Protein AF-A0A521ZLG6-F1 (afdb_monomer)

Structure (mmCIF, N/CA/C/O backbone):
data_AF-A0A521ZLG6-F1
#
_entry.id   AF-A0A521ZLG6-F1
#
loop_
_atom_site.group_PDB
_atom_site.id
_atom_site.type_symbol
_atom_site.label_atom_id
_atom_site.label_alt_id
_atom_site.label_comp_id
_atom_site.label_asym_id
_atom_site.label_entity_id
_atom_site.label_seq_id
_atom_site.pdbx_PDB_ins_code
_atom_site.Cartn_x
_atom_site.Cartn_y
_atom_site.Cartn_z
_atom_site.occupancy
_atom_site.B_iso_or_equiv
_atom_site.auth_seq_id
_atom_site.auth_comp_id
_atom_site.auth_asym_id
_atom_site.auth_atom_id
_atom_site.pdbx_PDB_model_num
ATOM 1 N N . MET A 1 1 ? 49.272 5.185 -57.864 1.00 49.78 1 MET A N 1
ATOM 2 C CA . MET A 1 1 ? 48.379 6.006 -57.006 1.00 49.78 1 MET A CA 1
ATOM 3 C C . MET A 1 1 ? 47.418 5.152 -56.142 1.00 49.78 1 MET A C 1
ATOM 5 O O . MET A 1 1 ? 46.234 5.456 -56.088 1.00 49.78 1 MET A O 1
ATOM 9 N N . SER A 1 2 ? 47.852 4.086 -55.441 1.00 59.97 2 SER A N 1
ATOM 10 C CA . SER A 1 2 ? 46.857 3.151 -54.848 1.00 59.97 2 SER A CA 1
ATOM 11 C C . SER A 1 2 ? 47.164 2.501 -53.492 1.00 59.97 2 SER A C 1
ATOM 13 O O . SER A 1 2 ? 46.273 1.851 -52.955 1.00 59.97 2 SER A O 1
ATOM 15 N N . ILE A 1 3 ? 48.341 2.692 -52.884 1.00 60.91 3 ILE A N 1
ATOM 16 C CA . ILE A 1 3 ? 48.652 2.087 -51.567 1.00 60.91 3 ILE A CA 1
ATOM 17 C C . ILE A 1 3 ? 48.326 3.060 -50.425 1.00 60.91 3 ILE A C 1
ATOM 19 O O . ILE A 1 3 ? 47.570 2.717 -49.521 1.00 60.91 3 ILE A O 1
ATOM 23 N N . TRP A 1 4 ? 48.776 4.313 -50.529 1.00 56.91 4 TRP A N 1
ATOM 24 C CA . TRP A 1 4 ? 48.508 5.361 -49.532 1.00 56.91 4 TRP A CA 1
ATOM 25 C C . TRP A 1 4 ? 47.007 5.645 -49.339 1.00 56.91 4 TRP A C 1
ATOM 27 O O . TRP A 1 4 ? 46.519 5.757 -48.220 1.00 56.91 4 TRP A O 1
ATOM 37 N N . ARG A 1 5 ? 46.238 5.660 -50.436 1.00 60.56 5 ARG A N 1
ATOM 38 C CA . ARG A 1 5 ? 44.784 5.896 -50.412 1.00 60.56 5 ARG A CA 1
ATOM 39 C C . ARG A 1 5 ? 43.999 4.727 -49.797 1.00 60.56 5 ARG A C 1
ATOM 41 O O . ARG A 1 5 ? 42.965 4.951 -49.180 1.00 60.56 5 ARG A O 1
ATOM 48 N N . ARG A 1 6 ? 44.505 3.492 -49.928 1.00 62.84 6 ARG A N 1
ATOM 49 C CA . ARG A 1 6 ? 43.920 2.294 -49.301 1.00 62.84 6 ARG A CA 1
ATOM 50 C C . ARG A 1 6 ? 44.182 2.256 -47.800 1.00 62.84 6 ARG A C 1
ATOM 52 O O . ARG A 1 6 ? 43.262 1.947 -47.060 1.00 62.84 6 ARG A O 1
ATOM 59 N N . ILE A 1 7 ? 45.390 2.610 -47.353 1.00 69.94 7 ILE A N 1
ATOM 60 C CA . ILE A 1 7 ? 45.727 2.638 -45.920 1.00 69.94 7 ILE A CA 1
ATOM 61 C C . ILE A 1 7 ? 44.845 3.653 -45.181 1.00 69.94 7 ILE A C 1
ATOM 63 O O . ILE A 1 7 ? 44.245 3.304 -44.166 1.00 69.94 7 ILE A O 1
ATOM 67 N N . HIS A 1 8 ? 44.671 4.857 -45.733 1.00 75.62 8 HIS A N 1
ATOM 68 C CA . HIS A 1 8 ? 43.761 5.848 -45.152 1.00 75.62 8 HIS A CA 1
ATOM 69 C C . HIS A 1 8 ? 42.297 5.415 -45.177 1.00 75.62 8 HIS A C 1
ATOM 71 O O . HIS A 1 8 ? 41.594 5.633 -44.196 1.00 75.62 8 HIS A O 1
ATOM 77 N N . ALA A 1 9 ? 41.834 4.773 -46.255 1.00 79.69 9 ALA A N 1
ATOM 78 C CA . ALA A 1 9 ? 40.468 4.261 -46.321 1.00 79.69 9 ALA A CA 1
ATOM 79 C C . ALA A 1 9 ? 40.214 3.204 -45.237 1.00 79.69 9 ALA A C 1
ATOM 81 O O . ALA A 1 9 ? 39.248 3.326 -44.493 1.00 79.69 9 ALA A O 1
ATOM 82 N N . THR A 1 10 ? 41.116 2.229 -45.077 1.00 80.88 10 THR A N 1
ATOM 83 C CA . THR A 1 10 ? 40.993 1.195 -44.040 1.00 80.88 10 THR A CA 1
ATOM 84 C C . THR A 1 10 ? 41.048 1.785 -42.630 1.00 80.88 10 THR A C 1
ATOM 86 O O . THR A 1 10 ? 40.273 1.371 -41.772 1.00 80.88 10 THR A O 1
ATOM 89 N N . GLN A 1 11 ? 41.917 2.774 -42.382 1.00 81.75 11 GLN A N 1
ATOM 90 C CA . GLN A 1 11 ? 41.977 3.477 -41.095 1.00 81.75 11 GLN A CA 1
ATOM 91 C C . GLN A 1 11 ? 40.682 4.239 -40.795 1.00 81.75 11 GLN A C 1
ATOM 93 O O . GLN A 1 11 ? 40.162 4.128 -39.689 1.00 81.75 11 GLN A O 1
ATOM 98 N N . ILE A 1 12 ? 40.123 4.957 -41.773 1.00 87.69 12 ILE A N 1
ATOM 99 C CA . ILE A 1 12 ? 38.842 5.658 -41.613 1.00 87.69 12 ILE A CA 1
ATOM 100 C C . ILE A 1 12 ? 37.714 4.656 -41.348 1.00 87.69 12 ILE A C 1
ATOM 102 O O . ILE A 1 12 ? 36.896 4.890 -40.463 1.00 87.69 12 ILE A O 1
ATOM 106 N N . THR A 1 13 ? 37.685 3.520 -42.051 1.00 87.19 13 THR A N 1
ATOM 107 C CA . THR A 1 13 ? 36.692 2.462 -41.811 1.00 87.19 13 THR A CA 1
ATOM 108 C C . THR A 1 13 ? 36.816 1.873 -40.405 1.00 87.19 13 THR A C 1
ATOM 110 O O . THR A 1 13 ? 35.801 1.697 -39.739 1.00 87.19 13 THR A O 1
ATOM 113 N N . LEU A 1 14 ? 38.035 1.620 -39.919 1.00 87.75 14 LEU A N 1
ATOM 114 C CA . LEU A 1 14 ? 38.280 1.145 -38.551 1.00 87.75 14 LEU A CA 1
ATOM 115 C C . LEU A 1 14 ? 37.832 2.163 -37.497 1.00 87.75 14 LEU A C 1
ATOM 117 O O . LEU A 1 14 ? 37.178 1.787 -36.527 1.00 87.75 14 LEU A O 1
ATOM 121 N N . ILE A 1 15 ? 38.137 3.446 -37.703 1.00 89.19 15 ILE A N 1
ATOM 122 C CA . ILE A 1 15 ? 37.708 4.530 -36.810 1.00 89.19 15 ILE A CA 1
ATOM 123 C C . ILE A 1 15 ? 36.180 4.651 -36.811 1.00 89.19 15 ILE A C 1
ATOM 125 O O . ILE A 1 15 ? 35.576 4.761 -35.747 1.00 89.19 15 ILE A O 1
ATOM 129 N N . ALA A 1 16 ? 35.539 4.576 -37.979 1.00 88.25 16 ALA A N 1
ATOM 130 C CA . ALA A 1 16 ? 34.084 4.600 -38.091 1.00 88.25 16 ALA A CA 1
ATOM 131 C C . ALA A 1 16 ? 33.436 3.399 -37.383 1.00 88.25 16 ALA A C 1
ATOM 133 O O . ALA A 1 16 ? 32.438 3.569 -36.687 1.00 88.25 16 ALA A O 1
ATOM 134 N N . LEU A 1 17 ? 34.025 2.204 -37.500 1.00 89.75 17 LEU A N 1
ATOM 135 C CA . LEU A 1 17 ? 33.540 0.999 -36.825 1.00 89.75 17 LEU A CA 1
ATOM 136 C C . LEU A 1 17 ? 33.682 1.105 -35.297 1.00 89.75 17 LEU A C 1
ATOM 138 O O . LEU A 1 17 ? 32.764 0.734 -34.568 1.00 89.75 17 LEU A O 1
ATOM 142 N N . LEU A 1 18 ? 34.796 1.665 -34.814 1.00 90.56 18 LEU A N 1
ATOM 143 C CA . LEU A 1 18 ? 35.013 1.951 -33.392 1.00 90.56 18 LEU A CA 1
ATOM 144 C C . LEU A 1 18 ? 34.010 2.975 -32.853 1.00 90.56 18 LEU A C 1
ATOM 146 O O . LEU A 1 18 ? 33.432 2.763 -31.790 1.00 90.56 18 LEU A O 1
ATOM 150 N N . MET A 1 19 ? 33.766 4.056 -33.596 1.00 91.81 19 MET A N 1
ATOM 151 C CA . MET A 1 19 ? 32.776 5.076 -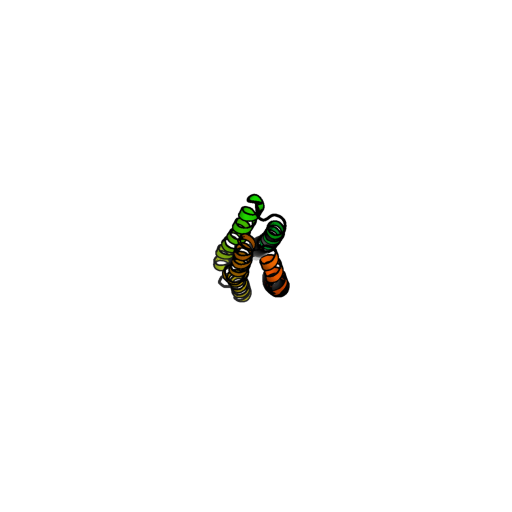33.236 1.00 91.81 19 MET A CA 1
ATOM 152 C C . MET A 1 19 ? 31.363 4.486 -33.179 1.00 91.81 19 MET A C 1
ATOM 154 O O . MET A 1 19 ? 30.626 4.761 -32.234 1.00 91.81 19 MET A O 1
ATOM 158 N N . LEU A 1 20 ? 31.005 3.626 -34.139 1.00 92.06 20 LEU A N 1
ATOM 159 C CA . LEU A 1 20 ? 29.716 2.935 -34.159 1.00 92.06 20 LEU A CA 1
ATOM 160 C C . LEU A 1 20 ? 29.555 2.010 -32.942 1.00 92.06 20 LEU A C 1
ATOM 162 O O . LEU A 1 20 ? 28.522 2.041 -32.277 1.00 92.06 20 LEU A O 1
ATOM 166 N N . GLY A 1 21 ? 30.589 1.225 -32.620 1.00 86.88 21 GLY A N 1
ATOM 167 C CA . GLY A 1 21 ? 30.594 0.351 -31.446 1.00 86.88 21 GLY A CA 1
ATOM 168 C C . GLY A 1 21 ? 30.483 1.129 -30.134 1.00 86.88 21 GLY A C 1
ATOM 169 O O . GLY A 1 21 ? 29.707 0.752 -29.259 1.00 86.88 21 GLY A O 1
ATOM 170 N N . CYS A 1 22 ? 31.197 2.250 -30.019 1.00 88.62 22 CYS A N 1
ATOM 171 C CA . CYS A 1 22 ? 31.130 3.124 -28.850 1.00 88.62 22 CYS A CA 1
ATOM 172 C C . CYS A 1 22 ? 29.739 3.768 -28.703 1.00 88.62 22 CYS A C 1
ATOM 174 O O . CYS A 1 22 ? 29.162 3.750 -27.619 1.00 88.62 22 CYS A O 1
ATOM 176 N N . GLY A 1 23 ? 29.151 4.251 -29.803 1.00 87.38 23 GLY A N 1
ATOM 177 C CA . GLY A 1 23 ? 27.793 4.803 -29.809 1.00 87.38 23 GLY A CA 1
ATOM 178 C C . GLY A 1 23 ? 26.731 3.780 -29.396 1.00 87.38 23 GLY A C 1
ATOM 179 O O . GLY A 1 23 ? 25.872 4.088 -28.573 1.00 87.38 23 GLY A O 1
ATOM 180 N N . LEU A 1 24 ? 26.822 2.546 -29.901 1.00 86.50 24 LEU A N 1
ATOM 181 C CA . LEU A 1 24 ? 25.933 1.445 -29.508 1.00 86.50 24 LEU A CA 1
ATOM 182 C C . LEU A 1 24 ? 26.100 1.067 -28.032 1.00 86.50 24 LEU A C 1
ATOM 184 O O . LEU A 1 24 ? 25.104 0.837 -27.350 1.00 86.50 24 LEU A O 1
ATOM 188 N N . ALA A 1 25 ? 27.335 1.028 -27.526 1.00 83.31 25 ALA A N 1
ATOM 189 C CA . ALA A 1 25 ? 27.609 0.725 -26.124 1.00 83.31 25 ALA A CA 1
ATOM 190 C C . ALA A 1 25 ? 27.033 1.796 -25.185 1.00 83.31 25 ALA A C 1
ATOM 192 O O . ALA A 1 25 ? 26.375 1.452 -24.204 1.00 83.31 25 ALA A O 1
ATOM 193 N N . LEU A 1 26 ? 27.212 3.079 -25.516 1.00 81.00 26 LEU A N 1
ATOM 194 C CA . LEU A 1 26 ? 26.633 4.190 -24.758 1.00 81.00 26 LEU A CA 1
ATOM 195 C C . LEU A 1 26 ? 25.102 4.165 -24.808 1.00 81.00 26 LEU A C 1
ATOM 197 O O . LEU A 1 26 ? 24.457 4.310 -23.776 1.00 81.00 26 LEU A O 1
ATOM 201 N N . TRP A 1 27 ? 24.511 3.899 -25.976 1.00 79.88 27 TRP A N 1
ATOM 202 C CA . TRP A 1 27 ? 23.058 3.785 -26.111 1.00 79.88 27 TRP A CA 1
ATOM 203 C C . TRP A 1 27 ? 22.483 2.614 -25.299 1.00 79.88 27 TRP A C 1
ATOM 205 O O . TRP A 1 27 ? 21.473 2.763 -24.610 1.00 79.88 27 TRP A O 1
ATOM 215 N N . MET A 1 28 ? 23.157 1.461 -25.317 1.00 80.62 28 MET A N 1
ATOM 216 C CA . MET A 1 28 ? 22.806 0.299 -24.497 1.00 80.62 28 MET A CA 1
ATOM 217 C C . MET A 1 28 ? 22.901 0.622 -23.000 1.00 80.62 28 MET A C 1
ATOM 219 O O . MET A 1 28 ? 22.023 0.229 -22.232 1.00 80.62 28 MET A O 1
ATOM 223 N N . GLN A 1 29 ? 23.949 1.338 -22.582 1.00 72.00 29 GLN A N 1
ATOM 224 C CA . GLN A 1 29 ? 24.156 1.736 -21.191 1.00 72.00 29 GLN A CA 1
ATOM 225 C C . GLN A 1 29 ? 23.079 2.717 -20.715 1.00 72.00 29 GLN A C 1
ATOM 227 O O . GLN A 1 29 ? 22.511 2.507 -19.648 1.00 72.00 29 GLN A O 1
ATOM 232 N N . GLU A 1 30 ? 22.752 3.736 -21.511 1.00 72.31 30 GLU A N 1
ATOM 233 C CA . GLU A 1 30 ? 21.706 4.717 -21.196 1.00 72.31 30 GLU A CA 1
ATOM 234 C C . GLU A 1 30 ? 20.331 4.036 -21.073 1.00 72.31 30 GLU A C 1
ATOM 236 O O . GLU A 1 30 ? 19.583 4.262 -20.120 1.00 72.31 30 GLU A O 1
ATOM 241 N N . THR A 1 31 ? 20.028 3.124 -22.004 1.00 72.81 31 THR A N 1
ATOM 242 C CA . THR A 1 31 ? 18.762 2.376 -22.022 1.00 72.81 31 THR A CA 1
ATOM 243 C C . THR A 1 31 ? 18.639 1.458 -20.804 1.00 72.81 31 THR A C 1
ATOM 245 O O . THR A 1 31 ? 17.580 1.406 -20.176 1.00 72.81 31 THR A O 1
ATOM 248 N N . ARG A 1 32 ? 19.724 0.766 -20.429 1.00 71.19 32 ARG A N 1
ATOM 249 C CA . ARG A 1 32 ? 19.760 -0.095 -19.236 1.00 71.19 32 ARG A CA 1
ATOM 250 C C . ARG A 1 32 ? 19.661 0.709 -17.944 1.00 71.19 32 ARG A C 1
ATOM 252 O O . ARG A 1 32 ? 18.820 0.398 -17.113 1.00 71.19 32 ARG A O 1
ATOM 259 N N . ALA A 1 33 ? 20.423 1.793 -17.814 1.00 71.06 33 ALA A N 1
ATOM 260 C CA . ALA A 1 33 ? 20.375 2.651 -16.632 1.00 71.06 33 ALA A CA 1
ATOM 261 C C . ALA A 1 33 ? 18.974 3.256 -16.409 1.00 71.06 33 ALA A C 1
ATOM 263 O O . ALA A 1 33 ? 18.506 3.355 -15.272 1.00 71.06 33 ALA A O 1
ATOM 264 N N . GLY A 1 34 ? 18.275 3.624 -17.489 1.00 76.12 34 GLY A N 1
ATOM 265 C CA . GLY A 1 34 ? 16.887 4.084 -17.425 1.00 76.12 34 GLY A CA 1
ATOM 266 C C . GLY A 1 34 ? 15.891 2.993 -17.009 1.00 76.12 34 GLY A C 1
ATOM 267 O O . GLY A 1 34 ? 14.924 3.283 -16.301 1.00 76.12 34 GLY A O 1
ATOM 268 N N . ALA A 1 35 ? 16.108 1.740 -17.416 1.00 75.88 35 ALA A N 1
ATOM 269 C CA . ALA A 1 35 ? 15.295 0.603 -16.981 1.00 75.88 35 ALA A CA 1
ATOM 270 C C . ALA A 1 35 ? 15.522 0.279 -15.493 1.00 75.88 35 ALA A C 1
ATOM 272 O O . ALA A 1 35 ? 14.556 0.258 -14.727 1.00 75.88 35 ALA A O 1
ATOM 273 N N . ASP A 1 36 ? 16.782 0.169 -15.063 1.00 81.50 36 ASP A N 1
ATOM 274 C CA . ASP A 1 36 ? 17.160 -0.141 -13.677 1.00 81.50 36 ASP A CA 1
ATOM 275 C C . ASP A 1 36 ? 16.614 0.899 -12.692 1.00 81.50 36 ASP A C 1
ATOM 277 O O . ASP A 1 36 ? 16.122 0.569 -11.607 1.00 81.50 36 ASP A O 1
ATOM 281 N N . ARG A 1 37 ? 16.657 2.181 -13.078 1.00 84.81 37 ARG A N 1
ATOM 282 C CA . ARG A 1 37 ? 16.128 3.270 -12.254 1.00 84.81 37 ARG A CA 1
ATOM 283 C C . ARG A 1 37 ? 14.616 3.171 -12.075 1.00 84.81 37 ARG A C 1
ATOM 285 O O . ARG A 1 37 ? 14.147 3.308 -10.946 1.00 84.81 37 ARG A O 1
ATOM 292 N N . ARG A 1 38 ? 13.867 2.907 -13.152 1.00 85.00 38 ARG A N 1
ATOM 293 C CA . ARG A 1 38 ? 12.402 2.749 -13.097 1.00 85.00 38 ARG A CA 1
ATOM 294 C C . ARG A 1 38 ? 12.004 1.539 -12.259 1.00 85.00 38 ARG A C 1
ATOM 296 O O . ARG A 1 38 ? 11.144 1.668 -11.395 1.00 85.00 38 ARG A O 1
ATOM 303 N N . SER A 1 39 ? 12.681 0.408 -12.444 1.00 85.38 39 SER A N 1
ATOM 304 C CA . SER A 1 39 ? 12.488 -0.783 -11.611 1.00 85.38 39 SER A CA 1
ATOM 305 C C . SER A 1 39 ? 12.752 -0.485 -10.127 1.00 85.38 39 SER A C 1
ATOM 307 O O . SER A 1 39 ? 11.897 -0.713 -9.272 1.00 85.38 39 SER A O 1
ATOM 309 N N . SER A 1 40 ? 13.873 0.170 -9.816 1.00 87.50 40 SER A N 1
ATOM 310 C CA . SER A 1 40 ? 14.228 0.550 -8.440 1.00 87.50 40 SER A CA 1
ATOM 311 C C . SER A 1 40 ? 13.251 1.547 -7.806 1.00 87.50 40 SER A C 1
ATOM 313 O O . SER A 1 40 ? 13.064 1.560 -6.587 1.00 87.50 40 SER A O 1
ATOM 315 N N . GLU A 1 41 ? 12.676 2.459 -8.591 1.00 89.50 41 GLU A N 1
ATOM 316 C CA . GLU A 1 41 ? 11.634 3.385 -8.134 1.00 89.50 41 GLU A CA 1
ATOM 317 C C . GLU A 1 41 ? 10.310 2.648 -7.886 1.00 89.50 41 GLU A C 1
ATOM 319 O O . GLU A 1 41 ? 9.675 2.877 -6.854 1.00 89.50 41 GLU A O 1
ATOM 324 N N . LEU A 1 42 ? 9.940 1.712 -8.765 1.00 91.12 42 LEU A N 1
ATOM 325 C CA . LEU A 1 42 ? 8.757 0.869 -8.618 1.00 91.12 42 LEU A CA 1
ATOM 326 C C . LEU A 1 42 ? 8.837 -0.028 -7.376 1.00 91.12 42 LEU A C 1
ATOM 328 O O . LEU A 1 42 ? 7.894 -0.043 -6.585 1.00 91.12 42 LEU A O 1
ATOM 332 N N . MET A 1 43 ? 9.965 -0.713 -7.162 1.00 92.25 43 MET A N 1
ATOM 333 C CA . MET A 1 43 ? 10.198 -1.554 -5.981 1.00 92.25 43 MET A CA 1
ATOM 334 C C . MET A 1 43 ? 10.070 -0.746 -4.688 1.00 92.25 43 MET A C 1
ATOM 336 O O . MET A 1 43 ? 9.310 -1.112 -3.796 1.00 92.25 43 MET A O 1
ATOM 340 N N . ARG A 1 44 ? 10.731 0.419 -4.616 1.00 92.75 44 ARG A N 1
ATOM 341 C CA . ARG A 1 44 ? 10.633 1.316 -3.451 1.00 92.75 44 ARG A CA 1
ATOM 342 C C . ARG A 1 44 ? 9.207 1.813 -3.219 1.00 92.75 44 ARG A C 1
ATOM 344 O O . ARG A 1 44 ? 8.799 1.966 -2.068 1.00 92.75 44 ARG A O 1
ATOM 351 N N . GLY A 1 45 ? 8.457 2.077 -4.289 1.00 92.75 45 GLY A N 1
ATOM 352 C CA . GLY A 1 45 ? 7.030 2.382 -4.211 1.00 92.75 45 GLY A CA 1
ATOM 353 C C . GLY A 1 45 ? 6.237 1.221 -3.607 1.00 92.75 45 GLY A C 1
ATOM 354 O O . GLY A 1 45 ? 5.526 1.417 -2.624 1.00 92.75 45 GLY A O 1
ATOM 355 N N . GLY A 1 46 ? 6.425 0.007 -4.130 1.00 92.81 46 GLY A N 1
ATOM 356 C CA . GLY A 1 46 ? 5.785 -1.215 -3.635 1.00 92.81 46 GLY A CA 1
ATOM 357 C C . GLY A 1 46 ? 6.072 -1.499 -2.157 1.00 92.81 46 GLY A C 1
ATOM 358 O O . GLY A 1 46 ? 5.145 -1.773 -1.393 1.00 92.81 46 GLY A O 1
ATOM 359 N N . ASP A 1 47 ? 7.324 -1.349 -1.724 1.00 94.31 47 ASP A N 1
ATOM 360 C CA . ASP A 1 47 ? 7.725 -1.550 -0.327 1.00 94.31 47 ASP A CA 1
ATOM 361 C C . ASP A 1 47 ? 7.058 -0.547 0.619 1.00 94.31 47 ASP A C 1
ATOM 363 O O . ASP A 1 47 ? 6.555 -0.922 1.682 1.00 94.31 47 ASP A O 1
ATOM 367 N N . ARG A 1 48 ? 6.995 0.731 0.220 1.00 94.38 48 ARG A N 1
ATOM 368 C CA . ARG A 1 48 ? 6.295 1.771 0.991 1.00 94.38 48 ARG A CA 1
ATOM 369 C C . ARG A 1 48 ? 4.801 1.484 1.098 1.00 94.38 48 ARG A C 1
ATOM 371 O O . ARG A 1 48 ? 4.236 1.623 2.180 1.00 94.38 48 ARG A O 1
ATOM 378 N N . LEU A 1 49 ? 4.167 1.040 0.012 1.00 94.50 49 LEU A N 1
ATOM 379 C CA . LEU A 1 49 ? 2.757 0.643 0.033 1.00 94.50 49 LEU A CA 1
ATOM 380 C C . LEU A 1 49 ? 2.519 -0.517 0.997 1.00 94.50 49 LEU A C 1
ATOM 382 O O . LEU A 1 49 ? 1.636 -0.439 1.851 1.00 94.50 49 LEU A O 1
ATOM 386 N N . ARG A 1 50 ? 3.341 -1.567 0.908 1.00 94.62 50 ARG A N 1
ATOM 387 C CA . ARG A 1 50 ? 3.278 -2.715 1.815 1.00 94.62 50 ARG A CA 1
ATOM 388 C C . ARG A 1 50 ? 3.411 -2.282 3.274 1.00 94.62 50 ARG A C 1
ATOM 390 O O . ARG A 1 50 ? 2.617 -2.720 4.107 1.00 94.62 50 ARG A O 1
ATOM 397 N N . LEU A 1 51 ? 4.380 -1.420 3.576 1.00 96.44 51 LEU A N 1
ATOM 398 C CA . LEU A 1 51 ? 4.590 -0.890 4.920 1.00 96.44 51 LEU A CA 1
ATOM 399 C C . LEU A 1 51 ? 3.343 -0.163 5.437 1.00 96.44 51 LEU A C 1
ATOM 401 O O . LEU A 1 51 ? 2.850 -0.503 6.510 1.00 96.44 51 LEU A O 1
ATOM 405 N N . ASN A 1 52 ? 2.795 0.769 4.657 1.00 96.25 52 ASN A N 1
ATOM 406 C CA . ASN A 1 52 ? 1.640 1.572 5.055 1.00 96.25 52 ASN A CA 1
ATOM 407 C C . ASN A 1 52 ? 0.391 0.713 5.321 1.00 96.25 52 ASN A C 1
ATOM 409 O O . ASN A 1 52 ? -0.289 0.884 6.333 1.00 96.25 52 ASN A O 1
ATOM 413 N N . VAL A 1 53 ? 0.111 -0.274 4.466 1.00 93.94 53 VAL A N 1
ATOM 414 C CA . VAL A 1 53 ? -1.048 -1.168 4.650 1.0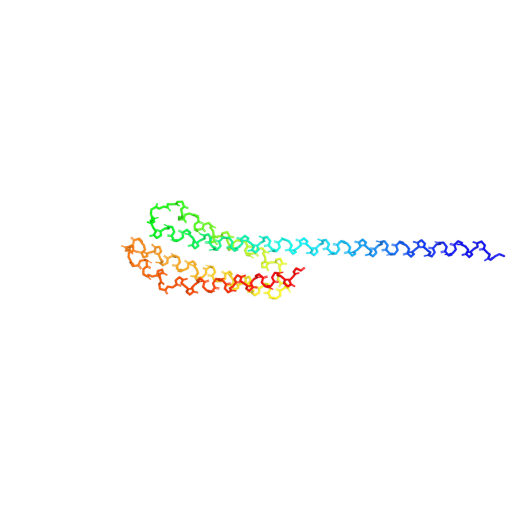0 93.94 53 VAL A CA 1
ATOM 415 C C . VAL A 1 53 ? -0.905 -2.024 5.917 1.00 93.94 53 VAL A C 1
ATOM 417 O O . VAL A 1 53 ? -1.867 -2.214 6.673 1.00 93.94 53 VAL A O 1
ATOM 420 N N . LEU A 1 54 ? 0.302 -2.533 6.184 1.00 94.88 54 LEU A N 1
ATOM 421 C CA . LEU A 1 54 ? 0.587 -3.295 7.402 1.00 94.88 54 LEU A CA 1
ATOM 422 C C . LEU A 1 54 ? 0.528 -2.412 8.653 1.00 94.88 54 LEU A C 1
ATOM 424 O O . LEU A 1 54 ? 0.000 -2.848 9.678 1.00 94.88 54 LEU A O 1
ATOM 428 N N . GLN A 1 55 ? 1.011 -1.174 8.559 1.00 97.00 55 GLN A N 1
ATOM 429 C CA . GLN A 1 55 ? 0.978 -0.192 9.636 1.00 97.00 55 GLN A CA 1
ATOM 430 C C . GLN A 1 55 ? -0.457 0.177 10.019 1.00 97.00 55 GLN A C 1
ATOM 432 O O . GLN A 1 55 ? -0.785 0.125 11.200 1.00 97.00 55 GLN A O 1
ATOM 437 N N . ALA A 1 56 ? -1.345 0.422 9.050 1.00 94.75 56 ALA A N 1
ATOM 438 C CA . ALA A 1 56 ? -2.763 0.661 9.326 1.00 94.75 56 ALA A CA 1
ATOM 439 C C . ALA A 1 56 ? -3.410 -0.511 10.092 1.00 94.75 56 ALA A C 1
ATOM 441 O O . ALA A 1 56 ? -4.099 -0.313 11.094 1.00 94.75 56 ALA A O 1
ATOM 442 N N . SER A 1 57 ? -3.123 -1.750 9.673 1.00 93.25 57 SER A N 1
ATOM 443 C CA . SER A 1 57 ? -3.608 -2.963 10.353 1.00 93.25 57 SER A CA 1
ATOM 444 C C . SER A 1 57 ? -3.013 -3.135 11.761 1.00 93.25 57 SER A C 1
ATOM 446 O O . SER A 1 57 ? -3.644 -3.704 12.654 1.00 93.25 57 SER A O 1
ATOM 448 N N . ALA A 1 58 ? -1.764 -2.714 11.971 1.00 95.44 58 ALA A N 1
ATOM 449 C CA . ALA A 1 58 ? -1.102 -2.769 13.272 1.00 95.44 58 ALA A CA 1
ATOM 450 C C . ALA A 1 58 ? -1.681 -1.727 14.236 1.00 95.44 58 ALA A C 1
ATOM 452 O O . ALA A 1 58 ? -2.024 -2.082 15.362 1.00 95.44 58 ALA A O 1
ATOM 453 N N . SER A 1 59 ? -1.879 -0.493 13.775 1.00 96.06 59 SER A N 1
ATOM 454 C CA . SER A 1 59 ? -2.483 0.573 14.571 1.00 96.06 59 SER A CA 1
ATOM 455 C C . SER A 1 59 ? -3.936 0.272 14.941 1.00 96.06 59 SER A C 1
ATOM 457 O O . SER A 1 59 ? -4.321 0.513 16.079 1.00 96.06 59 SER A O 1
ATOM 459 N N . LEU A 1 60 ? -4.730 -0.367 14.068 1.00 95.50 60 LEU A N 1
ATOM 460 C CA . LEU A 1 60 ? -6.066 -0.836 14.467 1.00 95.50 60 LEU A CA 1
ATOM 461 C C . LEU A 1 60 ? -6.004 -1.843 15.628 1.00 95.50 60 LEU A C 1
ATOM 463 O O . LEU A 1 60 ? -6.790 -1.754 16.569 1.00 95.50 60 LEU A O 1
ATOM 467 N N . ARG A 1 61 ? -5.065 -2.797 15.587 1.00 94.62 61 ARG A N 1
ATOM 468 C CA . ARG A 1 61 ? -4.882 -3.757 16.687 1.00 94.62 61 ARG A CA 1
ATOM 469 C C . ARG A 1 61 ? -4.434 -3.072 17.974 1.00 94.62 61 ARG A C 1
ATOM 471 O O . ARG A 1 61 ? -4.871 -3.486 19.040 1.00 94.62 61 ARG A O 1
ATOM 478 N N . ALA A 1 62 ? -3.602 -2.038 17.880 1.00 95.38 62 ALA A N 1
ATOM 479 C CA . ALA A 1 62 ? -3.221 -1.235 19.035 1.00 95.38 62 ALA A CA 1
ATOM 480 C C . ALA A 1 62 ? -4.430 -0.486 19.625 1.00 95.38 62 ALA A C 1
ATOM 482 O O . ALA A 1 62 ? -4.615 -0.509 20.836 1.00 95.38 62 ALA A O 1
ATOM 483 N N . LEU A 1 63 ? -5.307 0.071 18.784 1.00 95.06 63 LEU A N 1
ATOM 484 C CA . LEU A 1 63 ? -6.544 0.732 19.223 1.00 95.06 63 LEU A CA 1
ATOM 485 C C . LEU A 1 63 ? -7.528 -0.230 19.895 1.00 95.06 63 LEU A C 1
ATOM 487 O O . LEU A 1 63 ? -8.201 0.151 20.843 1.00 95.06 63 LEU A O 1
ATOM 491 N N . LEU A 1 64 ? -7.588 -1.494 19.464 1.00 94.25 64 LEU A N 1
ATOM 492 C CA . LEU A 1 64 ? -8.378 -2.520 20.158 1.00 94.25 64 LEU A CA 1
ATOM 493 C C . LEU A 1 64 ? -7.876 -2.812 21.584 1.00 94.25 64 LEU A C 1
ATOM 495 O O . LEU A 1 64 ? -8.645 -3.325 22.393 1.00 94.25 64 LEU A O 1
ATOM 499 N N . LEU A 1 65 ? -6.605 -2.524 21.883 1.00 94.06 65 LEU A N 1
ATOM 500 C CA . LEU A 1 65 ? -6.021 -2.664 23.221 1.00 94.06 65 LEU A CA 1
ATOM 501 C C . LEU A 1 65 ? -6.150 -1.370 24.036 1.00 94.06 65 LEU A C 1
ATOM 503 O O . LEU A 1 65 ? -6.462 -1.429 25.222 1.00 94.06 65 LEU A O 1
ATOM 507 N N . ASP A 1 66 ? -5.918 -0.221 23.399 1.00 93.31 66 ASP A N 1
ATOM 508 C CA . ASP A 1 66 ? -6.043 1.113 23.989 1.00 93.31 66 ASP A CA 1
ATOM 509 C C . ASP A 1 66 ? -6.855 2.044 23.065 1.00 93.31 66 ASP A C 1
ATOM 511 O O . ASP A 1 66 ? -6.293 2.718 22.193 1.00 93.31 66 ASP A O 1
ATOM 515 N N . PRO A 1 67 ? -8.184 2.119 23.260 1.00 90.75 67 PRO A N 1
ATOM 516 C CA . PRO A 1 67 ? -9.077 2.897 22.401 1.00 90.75 67 PRO A CA 1
ATOM 517 C C . PRO A 1 67 ? -8.875 4.411 22.480 1.00 90.75 67 PRO A C 1
ATOM 519 O O . PRO A 1 67 ? -9.343 5.143 21.610 1.00 90.75 67 PRO A O 1
ATOM 522 N N . THR A 1 68 ? -8.219 4.902 23.535 1.00 92.00 68 THR A N 1
ATOM 523 C CA . THR A 1 68 ? -8.020 6.342 23.752 1.00 92.00 68 THR A CA 1
ATOM 524 C C . THR A 1 68 ? -6.705 6.849 23.160 1.00 92.00 68 THR A C 1
ATOM 526 O O . THR A 1 68 ? -6.423 8.050 23.195 1.00 92.00 68 THR A O 1
ATOM 529 N N . ASN A 1 69 ? -5.921 5.951 22.555 1.00 94.94 69 ASN A N 1
ATOM 530 C CA . ASN A 1 69 ? -4.632 6.259 21.963 1.00 94.94 69 ASN A CA 1
ATOM 531 C C . ASN A 1 69 ? -4.761 7.060 20.657 1.00 94.94 69 ASN A C 1
ATOM 533 O O . ASN A 1 69 ? -4.791 6.519 19.549 1.00 94.94 69 ASN A O 1
ATOM 537 N N . LYS A 1 70 ? -4.767 8.388 20.786 1.00 94.69 70 LYS A N 1
ATOM 538 C CA . LYS A 1 70 ? -4.825 9.320 19.649 1.00 94.69 70 LYS A CA 1
ATOM 539 C C . LYS A 1 70 ? -3.642 9.213 18.691 1.00 94.69 70 LYS A C 1
ATOM 541 O O . LYS A 1 70 ? -3.794 9.522 17.512 1.00 94.69 70 LYS A O 1
ATOM 546 N N . VAL A 1 71 ? -2.483 8.756 19.168 1.00 96.62 71 VAL A N 1
ATOM 547 C CA . VAL A 1 71 ? -1.304 8.559 18.315 1.00 96.62 71 VAL A CA 1
ATOM 548 C C . VAL A 1 71 ? -1.543 7.404 17.348 1.00 96.62 71 VAL A C 1
ATOM 550 O O . VAL A 1 71 ? -1.282 7.552 16.157 1.00 96.62 71 VAL A O 1
ATOM 553 N N . GLU A 1 72 ? -2.075 6.278 17.825 1.00 96.19 72 GLU A N 1
ATOM 554 C CA . GLU A 1 72 ? -2.394 5.135 16.960 1.00 96.19 72 GLU A CA 1
ATOM 555 C C . GLU A 1 72 ? -3.596 5.407 16.051 1.00 96.19 72 GLU A C 1
ATOM 557 O O . GLU A 1 72 ? -3.609 4.958 14.905 1.00 96.19 72 GLU A O 1
ATOM 562 N N . GLU A 1 73 ? -4.575 6.191 16.512 1.00 94.69 73 GLU A N 1
ATOM 563 C CA . GLU A 1 73 ? -5.695 6.645 15.679 1.00 94.69 73 GLU A CA 1
ATOM 564 C C . GLU A 1 73 ? -5.190 7.457 14.483 1.00 94.69 73 GLU A C 1
ATOM 566 O O . GLU A 1 73 ? -5.469 7.101 13.335 1.00 94.69 73 GLU A O 1
ATOM 571 N N . HIS A 1 74 ? -4.372 8.479 14.747 1.00 96.38 74 HIS A N 1
ATOM 572 C CA . HIS A 1 74 ? -3.776 9.303 13.702 1.00 96.38 74 HIS A CA 1
ATOM 573 C C . HIS A 1 74 ? -2.863 8.487 12.781 1.00 96.38 74 HIS A C 1
ATOM 575 O O . HIS A 1 74 ? -2.982 8.571 11.560 1.00 96.38 74 HIS A O 1
ATOM 581 N N . ARG A 1 75 ? -2.002 7.633 13.351 1.00 96.19 75 ARG A N 1
ATOM 582 C CA . ARG A 1 75 ? -1.079 6.789 12.584 1.00 96.19 75 ARG A CA 1
ATOM 583 C C . ARG A 1 75 ? -1.814 5.853 11.626 1.00 96.19 75 ARG A C 1
ATOM 585 O O . ARG A 1 75 ? -1.339 5.639 10.512 1.00 96.19 75 ARG A O 1
ATOM 592 N N . ARG A 1 76 ? -2.954 5.288 12.034 1.00 95.94 76 ARG A N 1
ATOM 593 C CA . ARG A 1 76 ? -3.789 4.451 11.160 1.00 95.94 76 ARG A CA 1
ATOM 594 C C . ARG A 1 76 ? -4.318 5.254 9.973 1.00 95.94 76 ARG A C 1
ATOM 596 O O . ARG A 1 76 ? -4.202 4.800 8.837 1.00 95.94 76 ARG A O 1
ATOM 603 N N . GLU A 1 77 ? -4.915 6.413 10.241 1.00 95.25 77 GLU A N 1
ATOM 604 C CA . GLU A 1 77 ? -5.498 7.275 9.205 1.00 95.25 77 GLU A CA 1
ATOM 605 C C . GLU A 1 77 ? -4.449 7.757 8.214 1.00 95.25 77 GLU A C 1
ATOM 607 O O . GLU A 1 77 ? -4.657 7.687 7.002 1.00 95.25 77 GLU A O 1
ATOM 612 N N . GLU A 1 78 ? -3.302 8.191 8.731 1.00 96.81 78 GLU A N 1
ATOM 613 C CA . GLU A 1 78 ? -2.171 8.616 7.923 1.00 96.81 78 GLU A CA 1
ATOM 614 C C . GLU A 1 78 ? -1.650 7.465 7.061 1.00 96.81 78 GLU A C 1
ATOM 616 O O . GLU A 1 78 ? -1.461 7.653 5.863 1.00 96.81 78 GLU A O 1
ATOM 621 N N . ALA A 1 79 ? -1.495 6.263 7.621 1.00 96.75 79 ALA A N 1
ATOM 622 C CA . ALA A 1 79 ? -1.021 5.101 6.878 1.00 96.75 79 ALA A CA 1
ATOM 623 C C . ALA A 1 79 ? -1.986 4.686 5.749 1.00 96.75 79 ALA A C 1
ATOM 625 O O . ALA A 1 79 ? -1.542 4.417 4.632 1.00 96.75 79 ALA A O 1
ATOM 626 N N . GLU A 1 80 ? -3.303 4.683 5.985 1.00 95.25 80 GLU A N 1
ATOM 627 C CA . GLU A 1 80 ? -4.293 4.440 4.921 1.00 95.25 80 GLU A CA 1
ATOM 628 C C . GLU A 1 80 ? -4.225 5.517 3.831 1.00 95.25 80 GLU A C 1
ATOM 630 O O . GLU A 1 80 ? -4.190 5.204 2.637 1.00 95.25 80 GLU A O 1
ATOM 635 N N . ALA A 1 81 ? -4.162 6.789 4.230 1.00 96.38 81 ALA A N 1
ATOM 636 C CA . ALA A 1 81 ? -4.095 7.907 3.300 1.00 96.38 81 ALA A CA 1
ATOM 637 C C . ALA A 1 81 ? -2.792 7.909 2.489 1.00 96.38 81 ALA A C 1
ATOM 639 O O . ALA A 1 81 ? -2.820 8.191 1.294 1.00 96.38 81 ALA A O 1
ATOM 640 N N . GLU A 1 82 ? -1.656 7.600 3.112 1.00 96.06 82 GLU A N 1
ATOM 641 C CA . GLU A 1 82 ? -0.346 7.528 2.462 1.00 96.06 82 GLU A CA 1
ATOM 642 C C . GLU A 1 82 ? -0.269 6.339 1.500 1.00 96.06 82 GLU A C 1
ATOM 644 O O . GLU A 1 82 ? 0.279 6.469 0.409 1.00 96.06 82 GLU A O 1
ATOM 649 N N . ALA A 1 83 ? -0.875 5.195 1.840 1.00 94.88 83 ALA A N 1
ATOM 650 C CA . ALA A 1 83 ? -0.989 4.077 0.906 1.00 94.88 83 ALA A CA 1
ATOM 651 C C . ALA A 1 83 ? -1.784 4.476 -0.348 1.00 94.88 83 ALA A C 1
ATOM 653 O O . ALA A 1 83 ? -1.333 4.257 -1.470 1.00 94.88 83 ALA A O 1
ATOM 654 N N . LEU A 1 84 ? -2.939 5.125 -0.178 1.00 95.88 84 LEU A N 1
ATOM 655 C CA . LEU A 1 84 ? -3.755 5.581 -1.307 1.00 95.88 84 LEU A CA 1
ATOM 656 C C . LEU A 1 84 ? -3.048 6.664 -2.135 1.00 95.88 84 LEU A C 1
ATOM 658 O O . LEU A 1 84 ? -3.047 6.589 -3.364 1.00 95.88 84 LEU A O 1
ATOM 662 N N . ARG A 1 85 ? -2.407 7.638 -1.475 1.00 95.31 85 ARG A N 1
ATOM 663 C CA . ARG A 1 85 ? -1.620 8.692 -2.137 1.00 95.31 85 ARG A CA 1
ATOM 664 C C . ARG A 1 85 ? -0.416 8.127 -2.887 1.00 95.31 85 ARG A C 1
ATOM 666 O O . ARG A 1 85 ? -0.102 8.628 -3.961 1.00 95.31 85 ARG A O 1
ATOM 673 N N . GLY A 1 86 ? 0.221 7.080 -2.363 1.00 93.50 86 GLY A N 1
ATOM 674 C CA . GLY A 1 86 ? 1.350 6.408 -3.004 1.00 93.50 86 GLY A CA 1
ATOM 675 C C . GLY A 1 86 ? 0.975 5.645 -4.277 1.00 93.50 86 GLY A C 1
ATOM 676 O O . GLY A 1 86 ? 1.771 5.608 -5.212 1.00 93.50 86 GLY A O 1
ATOM 677 N N . ILE A 1 87 ? -0.238 5.081 -4.354 1.00 95.81 87 ILE A N 1
ATOM 678 C CA . ILE A 1 87 ? -0.691 4.329 -5.538 1.00 95.81 87 ILE A CA 1
ATOM 679 C C . ILE A 1 87 ? -0.975 5.254 -6.729 1.00 95.81 87 ILE A C 1
ATOM 681 O O . ILE A 1 87 ? -0.681 4.894 -7.868 1.00 95.81 87 ILE A O 1
ATOM 685 N N . GLU A 1 88 ? -1.526 6.446 -6.496 1.00 94.25 88 GLU A N 1
ATOM 686 C CA . GLU A 1 88 ? -1.955 7.353 -7.569 1.00 94.25 88 GLU A CA 1
ATOM 687 C C . GLU A 1 88 ? -0.861 7.693 -8.604 1.00 94.25 88 GLU A C 1
ATOM 689 O O . GLU A 1 88 ? -1.097 7.493 -9.799 1.00 94.25 88 GLU A O 1
ATOM 694 N N . PRO A 1 89 ? 0.352 8.137 -8.218 1.00 93.31 89 PRO A N 1
ATOM 695 C CA . PRO A 1 89 ? 1.408 8.410 -9.189 1.00 93.31 89 PRO A CA 1
ATOM 696 C C . PRO 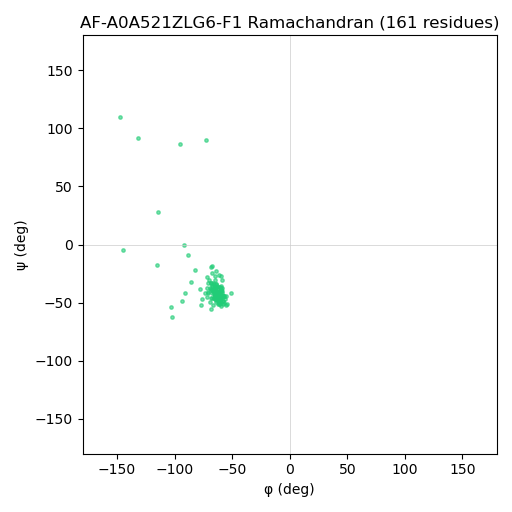A 1 89 ? 1.877 7.141 -9.912 1.00 93.31 89 PRO A C 1
ATOM 698 O O . PRO A 1 89 ? 2.248 7.217 -11.082 1.00 93.31 89 PRO A O 1
ATOM 701 N N . MET A 1 90 ? 1.824 5.972 -9.265 1.00 94.12 90 MET A N 1
ATOM 702 C CA . MET A 1 90 ? 2.189 4.697 -9.892 1.00 94.12 90 MET A CA 1
ATOM 703 C C . MET A 1 90 ? 1.177 4.303 -10.977 1.00 94.12 90 MET A C 1
ATOM 705 O O . MET A 1 90 ? 1.576 3.856 -12.049 1.00 94.12 90 MET A O 1
ATOM 709 N N . LEU A 1 91 ? -0.122 4.539 -10.760 1.00 95.00 91 LEU A N 1
ATOM 710 C CA . LEU A 1 91 ? -1.153 4.310 -11.782 1.00 95.00 91 LEU A CA 1
ATOM 711 C C . LEU A 1 91 ? -0.915 5.147 -13.045 1.00 95.00 91 LEU A C 1
ATOM 713 O O . LEU A 1 91 ? -1.188 4.682 -14.150 1.00 95.00 91 LEU A O 1
ATOM 717 N N . VAL A 1 92 ? -0.410 6.372 -12.886 1.00 94.62 92 VAL A N 1
ATOM 718 C CA . VAL A 1 92 ? -0.086 7.262 -14.009 1.00 94.62 92 VAL A CA 1
ATOM 719 C C . VAL A 1 92 ? 1.212 6.832 -14.693 1.00 94.62 92 VAL A C 1
ATOM 721 O O . VAL A 1 92 ? 1.251 6.745 -15.920 1.00 94.62 92 VAL A O 1
ATOM 724 N N . ALA A 1 93 ? 2.259 6.555 -13.912 1.00 91.44 93 ALA A N 1
ATOM 725 C CA . ALA A 1 93 ? 3.588 6.218 -14.417 1.00 91.44 93 ALA A CA 1
ATOM 726 C C . ALA A 1 93 ? 3.630 4.874 -15.164 1.00 91.44 93 ALA A C 1
ATOM 728 O O . ALA A 1 93 ? 4.376 4.742 -16.130 1.00 91.44 93 ALA A O 1
ATOM 729 N N . TYR A 1 94 ? 2.810 3.904 -14.749 1.00 92.44 94 TYR A N 1
ATOM 730 C CA . TYR A 1 94 ? 2.794 2.538 -15.285 1.00 92.44 94 TYR A CA 1
ATOM 731 C C . TYR A 1 94 ? 1.481 2.204 -16.010 1.00 92.44 94 TYR A C 1
ATOM 733 O O . TYR A 1 94 ? 1.065 1.050 -16.064 1.00 92.44 94 TYR A O 1
ATOM 741 N N . ARG A 1 95 ? 0.803 3.212 -16.575 1.00 93.50 95 ARG A N 1
ATOM 742 C CA . ARG A 1 95 ? -0.500 3.044 -17.249 1.00 93.50 95 ARG A CA 1
ATOM 743 C C . ARG A 1 95 ? -0.475 2.082 -18.444 1.00 93.50 95 ARG A C 1
ATOM 745 O O . ARG A 1 95 ? -1.506 1.500 -18.766 1.00 93.50 95 ARG A O 1
ATOM 752 N N . ASP A 1 96 ? 0.680 1.952 -19.092 1.00 93.31 96 ASP A N 1
ATOM 753 C CA . ASP A 1 96 ? 0.871 1.116 -20.281 1.00 93.31 96 ASP A CA 1
ATOM 754 C C . ASP A 1 96 ? 1.257 -0.333 -19.902 1.00 93.31 96 ASP A C 1
ATOM 756 O O . ASP A 1 96 ? 1.211 -1.234 -20.736 1.00 93.31 96 ASP A O 1
ATOM 760 N N . GLU A 1 97 ? 1.546 -0.584 -18.619 1.00 93.81 97 GLU A N 1
ATOM 761 C CA . GLU A 1 97 ? 1.883 -1.899 -18.073 1.00 93.81 97 GLU A CA 1
ATOM 762 C C . GLU A 1 97 ? 0.630 -2.565 -17.495 1.00 93.81 97 GLU A C 1
ATOM 764 O O . GLU A 1 97 ? 0.325 -2.451 -16.305 1.00 93.81 97 GLU A O 1
ATOM 769 N N . ALA A 1 98 ? -0.126 -3.267 -18.345 1.00 94.62 98 ALA A N 1
ATOM 770 C CA . ALA A 1 98 ? -1.451 -3.796 -18.001 1.00 94.62 98 ALA A CA 1
ATOM 771 C C . ALA A 1 98 ? -1.481 -4.601 -16.685 1.00 94.62 98 ALA A C 1
ATOM 773 O O . ALA A 1 98 ? -2.393 -4.425 -15.876 1.00 94.62 98 ALA A O 1
ATOM 774 N N . GLY A 1 99 ? -0.473 -5.448 -16.446 1.00 94.38 99 GLY A N 1
ATOM 775 C CA . GLY A 1 99 ? -0.370 -6.251 -15.225 1.00 94.38 99 GLY A CA 1
ATOM 776 C C . GLY A 1 99 ? -0.194 -5.407 -13.959 1.00 94.38 99 GLY A C 1
ATOM 777 O O . GLY A 1 99 ? -0.931 -5.591 -12.989 1.00 94.38 99 GLY A O 1
ATOM 778 N N . LEU A 1 100 ? 0.722 -4.433 -13.989 1.00 94.88 100 LEU A N 1
ATOM 779 C CA . LEU A 1 100 ? 0.941 -3.495 -12.883 1.00 94.88 100 LEU A CA 1
ATOM 780 C C . LEU A 1 100 ? -0.287 -2.620 -12.640 1.00 94.88 100 LEU A C 1
ATOM 782 O O . LEU A 1 100 ? -0.695 -2.435 -11.495 1.00 94.88 100 LEU A O 1
ATOM 786 N N . LEU A 1 101 ? -0.906 -2.117 -13.708 1.00 96.06 101 LEU A N 1
ATOM 787 C CA . LEU A 1 101 ? -2.096 -1.281 -13.615 1.00 96.06 101 LEU A CA 1
ATOM 788 C C . LEU A 1 101 ? -3.251 -2.017 -12.923 1.00 96.06 101 LEU A C 1
ATOM 790 O O . LEU A 1 101 ? -3.920 -1.438 -12.065 1.00 96.06 101 LEU A O 1
ATOM 794 N N . ILE A 1 102 ? -3.482 -3.284 -13.277 1.00 96.88 102 ILE A N 1
ATOM 795 C CA . ILE A 1 102 ? -4.514 -4.120 -12.651 1.00 96.88 102 ILE A CA 1
ATOM 796 C C . ILE A 1 102 ? -4.191 -4.347 -11.171 1.00 96.88 102 ILE A C 1
ATOM 798 O O . ILE A 1 102 ? -5.046 -4.085 -10.324 1.00 96.88 102 ILE A O 1
ATOM 802 N N . ALA A 1 103 ? -2.963 -4.757 -10.843 1.00 97.06 103 ALA A N 1
ATOM 803 C CA . ALA A 1 103 ? -2.563 -5.012 -9.459 1.00 97.06 103 ALA A CA 1
ATOM 804 C C . ALA A 1 103 ? -2.688 -3.756 -8.575 1.00 97.06 103 ALA A C 1
ATOM 806 O O . ALA A 1 103 ? -3.254 -3.812 -7.481 1.00 97.06 103 ALA A O 1
ATOM 807 N N . LEU A 1 104 ? -2.241 -2.595 -9.070 1.00 97.00 104 LEU A N 1
ATOM 808 C CA . LEU A 1 104 ? -2.351 -1.313 -8.368 1.00 97.00 104 LEU A CA 1
ATOM 809 C C . LEU A 1 104 ? -3.810 -0.883 -8.161 1.00 97.00 104 LEU A C 1
ATOM 811 O O . LEU A 1 104 ? -4.157 -0.398 -7.084 1.00 97.00 104 LEU A O 1
ATOM 815 N N . ARG A 1 105 ? -4.686 -1.074 -9.158 1.00 97.50 105 ARG A N 1
ATOM 816 C CA . ARG A 1 105 ? -6.124 -0.767 -9.032 1.00 97.50 105 ARG A CA 1
ATOM 817 C C . ARG A 1 105 ? -6.808 -1.662 -8.009 1.00 97.50 105 ARG A C 1
ATOM 819 O O . ARG A 1 105 ? -7.523 -1.144 -7.155 1.00 97.50 105 ARG A O 1
ATOM 826 N N . ASN A 1 106 ? -6.546 -2.965 -8.062 1.00 97.38 106 ASN A N 1
ATOM 827 C CA . ASN A 1 106 ? -7.104 -3.923 -7.113 1.00 97.38 106 ASN A CA 1
ATOM 828 C C . ASN A 1 106 ? -6.669 -3.589 -5.681 1.00 97.38 106 ASN A C 1
ATOM 830 O O . ASN A 1 106 ? -7.491 -3.589 -4.767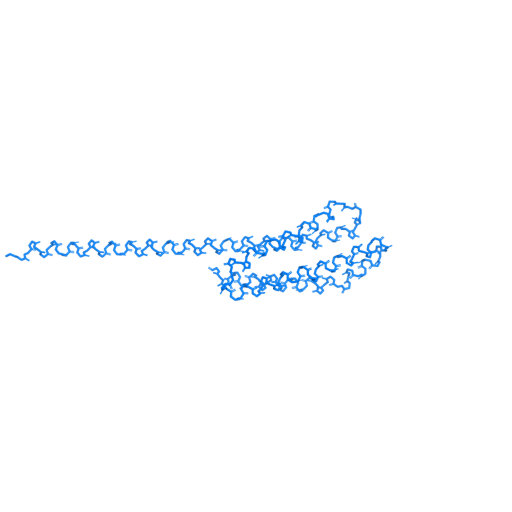 1.00 97.38 106 ASN A O 1
ATOM 834 N N . LEU A 1 107 ? -5.391 -3.242 -5.488 1.00 96.62 107 LEU A N 1
ATOM 835 C CA . LEU A 1 107 ? -4.883 -2.825 -4.185 1.00 96.62 107 LEU A CA 1
ATOM 836 C C . LEU A 1 107 ? -5.515 -1.503 -3.718 1.00 96.62 107 LEU A C 1
ATOM 838 O O . LEU A 1 107 ? -5.912 -1.395 -2.559 1.00 96.62 107 LEU A O 1
ATOM 842 N N . LYS A 1 108 ? -5.666 -0.513 -4.609 1.00 96.94 108 LYS A N 1
ATOM 843 C CA . LYS A 1 108 ? -6.332 0.765 -4.300 1.00 96.94 108 LYS A CA 1
ATOM 844 C C . LYS A 1 108 ? -7.779 0.561 -3.865 1.00 96.94 108 LYS A C 1
ATOM 846 O O . LYS A 1 108 ? -8.195 1.144 -2.865 1.00 96.94 108 LYS A O 1
ATOM 851 N N . GLU A 1 109 ? -8.538 -0.247 -4.604 1.00 96.81 109 GLU A N 1
ATOM 852 C CA . GLU A 1 109 ? -9.931 -0.549 -4.272 1.00 96.81 109 GLU A CA 1
ATOM 853 C C . GLU A 1 109 ? -10.025 -1.271 -2.926 1.00 96.81 109 GLU A C 1
ATOM 855 O O . GLU A 1 109 ? -10.777 -0.842 -2.054 1.00 96.81 109 GLU A O 1
ATOM 860 N N . PHE A 1 110 ? -9.193 -2.289 -2.708 1.00 96.56 110 PHE A N 1
ATOM 861 C CA . PHE A 1 110 ? -9.146 -3.023 -1.447 1.00 96.56 110 PHE A CA 1
ATOM 862 C C . PHE A 1 110 ? -8.830 -2.127 -0.240 1.00 96.56 110 PHE A C 1
ATOM 864 O O . PHE A 1 110 ? -9.461 -2.251 0.811 1.00 96.56 110 PHE A O 1
ATOM 871 N N . ILE A 1 111 ? -7.865 -1.210 -0.363 1.00 95.31 111 ILE A N 1
ATOM 872 C CA . ILE A 1 111 ? -7.522 -0.288 0.727 1.00 95.31 111 ILE A CA 1
ATOM 873 C C . ILE A 1 111 ? -8.675 0.691 0.959 1.00 95.31 111 ILE A C 1
ATOM 875 O O . ILE A 1 111 ? -9.199 0.775 2.068 1.00 95.31 111 ILE A O 1
ATOM 879 N N . GLY A 1 112 ? -9.090 1.410 -0.088 1.00 94.62 112 GLY A N 1
ATOM 880 C CA . GLY A 1 112 ? -10.037 2.517 0.039 1.00 94.62 112 GLY A CA 1
ATOM 881 C C . GLY A 1 112 ? -11.470 2.085 0.346 1.00 94.62 112 GLY A C 1
ATOM 882 O O . GLY A 1 112 ? -12.216 2.840 0.971 1.00 94.62 112 GLY A O 1
ATOM 883 N N . ARG A 1 113 ? -11.865 0.882 -0.080 1.00 94.69 113 ARG A N 1
ATOM 884 C CA . ARG A 1 113 ? -13.216 0.355 0.112 1.00 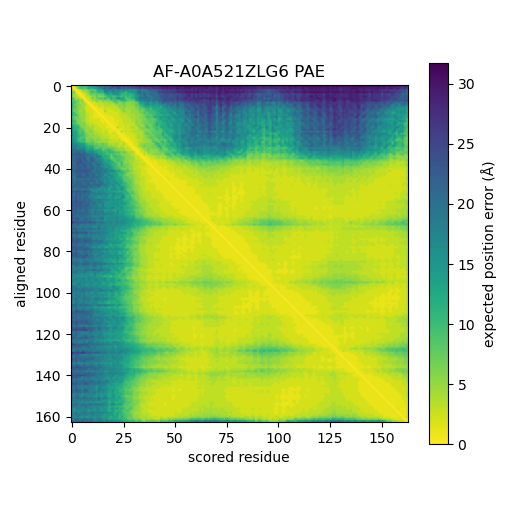94.69 113 ARG A CA 1
ATOM 885 C C . ARG A 1 113 ? -13.263 -0.660 1.241 1.00 94.69 113 ARG A C 1
ATOM 887 O O . ARG A 1 113 ? -13.938 -0.410 2.234 1.00 94.69 113 ARG A O 1
ATOM 894 N N . ASP A 1 114 ? -12.552 -1.775 1.115 1.00 93.38 114 ASP A N 1
ATOM 895 C CA . ASP A 1 114 ? -12.738 -2.915 2.017 1.00 93.38 114 ASP A CA 1
ATOM 896 C C . ASP A 1 114 ? -12.066 -2.677 3.371 1.00 93.38 114 ASP A C 1
ATOM 898 O O . ASP A 1 114 ? -12.708 -2.773 4.421 1.00 93.38 114 ASP A O 1
ATOM 902 N N . THR A 1 115 ? -10.785 -2.304 3.347 1.00 93.62 115 THR A N 1
ATOM 903 C CA . THR A 1 115 ? -9.978 -2.086 4.554 1.00 93.62 115 THR A CA 1
ATOM 904 C C . THR A 1 115 ? -10.490 -0.883 5.335 1.00 93.62 115 THR A C 1
ATOM 906 O O . THR A 1 115 ? -10.811 -1.015 6.517 1.00 93.62 115 THR A O 1
ATOM 909 N N . SER A 1 116 ? -10.650 0.274 4.684 1.00 93.19 116 SER A N 1
ATOM 910 C CA . SER A 1 116 ? -11.157 1.475 5.353 1.00 93.19 116 SER A CA 1
ATOM 911 C C . SER A 1 116 ? -12.580 1.296 5.895 1.00 93.19 116 SER A C 1
ATOM 913 O O . SER A 1 116 ? -12.871 1.787 6.988 1.00 93.19 116 SER A O 1
ATOM 915 N N . ALA A 1 117 ? -13.480 0.592 5.191 1.00 94.44 117 ALA A N 1
ATOM 916 C CA . ALA A 1 117 ? -14.817 0.316 5.724 1.00 94.44 117 ALA A CA 1
ATOM 917 C C . ALA A 1 117 ? -14.755 -0.601 6.950 1.00 94.44 117 ALA A C 1
ATOM 919 O O . ALA A 1 117 ? -15.376 -0.296 7.967 1.00 94.44 117 ALA A O 1
ATOM 920 N N . PHE A 1 118 ? -13.969 -1.680 6.891 1.00 95.25 118 PHE A N 1
ATOM 921 C CA . PHE A 1 118 ? -13.791 -2.586 8.023 1.00 95.25 118 PHE A CA 1
ATOM 922 C C . PHE A 1 118 ? -13.194 -1.878 9.244 1.00 95.25 118 PHE A C 1
ATOM 924 O O . PHE A 1 118 ? -13.747 -1.985 10.338 1.00 95.25 118 PHE A O 1
ATOM 931 N N . HIS A 1 119 ? -12.118 -1.107 9.064 1.00 95.19 119 HIS A N 1
ATOM 932 C CA . HIS A 1 119 ? -11.494 -0.343 10.145 1.00 95.19 119 HIS A CA 1
ATOM 933 C C . HIS A 1 119 ? -12.489 0.631 10.787 1.00 95.19 119 HIS A C 1
ATOM 935 O O . HIS A 1 119 ? -12.600 0.673 12.012 1.00 95.19 119 HIS A O 1
ATOM 941 N N . LYS A 1 120 ? -13.280 1.353 9.981 1.00 94.31 120 LYS A N 1
ATOM 942 C CA . LYS A 1 120 ? -14.347 2.230 10.488 1.00 94.31 120 LYS A CA 1
ATOM 943 C C . LYS A 1 120 ? -15.393 1.460 11.289 1.00 94.31 120 LYS A C 1
ATOM 945 O O . LYS A 1 120 ? -15.756 1.912 12.370 1.00 94.31 120 LYS A O 1
ATOM 950 N N . SER A 1 121 ? -15.859 0.308 10.805 1.00 94.81 121 SER A N 1
ATOM 951 C CA . SER A 1 121 ? -16.835 -0.514 11.531 1.00 94.81 121 SER A CA 1
ATOM 952 C C . SER A 1 121 ? -16.290 -1.014 12.870 1.00 94.81 121 SER A C 1
ATOM 954 O O . SER A 1 121 ? -17.000 -0.955 13.870 1.00 94.81 121 SER A O 1
ATOM 956 N N . VAL A 1 122 ? -15.025 -1.446 12.917 1.00 95.56 122 VAL A N 1
ATOM 957 C CA . VAL A 1 122 ? -14.375 -1.872 14.167 1.00 95.56 122 VAL A CA 1
ATOM 958 C C . VAL A 1 122 ? -14.266 -0.713 15.155 1.00 95.56 122 VAL A C 1
ATOM 960 O O . VAL A 1 122 ? -14.606 -0.890 16.318 1.00 95.56 122 VAL A O 1
ATOM 963 N N . LEU A 1 123 ? -13.862 0.480 14.712 1.00 94.50 123 LEU A N 1
ATOM 964 C CA . LEU A 1 123 ? -13.762 1.652 15.592 1.00 94.50 123 LEU A CA 1
ATOM 965 C C . LEU A 1 123 ? -15.130 2.149 16.079 1.00 94.50 123 LEU A C 1
ATOM 967 O O . LEU A 1 123 ? -15.266 2.553 17.232 1.00 94.50 123 LEU A O 1
ATOM 971 N N . GLN A 1 124 ? -16.160 2.083 15.233 1.00 94.25 124 GLN A N 1
ATOM 972 C CA . GLN A 1 124 ? -17.532 2.406 15.633 1.00 94.25 124 GLN A CA 1
ATOM 973 C C . GLN A 1 124 ? -18.064 1.437 16.692 1.00 94.25 124 GLN A C 1
ATOM 975 O O . GLN A 1 124 ? -18.723 1.880 17.631 1.00 94.25 124 GLN A O 1
ATOM 980 N N . ALA A 1 125 ? -17.773 0.140 16.555 1.00 95.12 125 ALA A N 1
ATOM 981 C CA . ALA A 1 125 ? -18.085 -0.849 17.580 1.00 95.12 125 ALA A CA 1
ATOM 982 C C . ALA A 1 125 ? -17.275 -0.580 18.856 1.00 95.12 125 ALA A C 1
ATOM 984 O O . ALA A 1 125 ? -17.839 -0.567 19.942 1.00 95.12 125 ALA A O 1
ATOM 985 N N . LEU A 1 126 ? -15.984 -0.258 18.729 1.00 94.19 126 LEU A N 1
ATOM 986 C CA . LEU A 1 126 ? -15.080 -0.021 19.859 1.00 94.19 126 LEU A CA 1
ATOM 987 C C . LEU A 1 126 ? -15.534 1.145 20.741 1.00 94.19 126 LEU A C 1
ATOM 989 O O . LEU A 1 126 ? -15.408 1.078 21.960 1.00 94.19 126 LEU A O 1
ATOM 993 N N . ALA A 1 127 ? -16.096 2.190 20.131 1.00 90.81 127 ALA A N 1
ATOM 994 C CA . ALA A 1 127 ? -16.658 3.333 20.844 1.00 90.81 127 ALA A CA 1
ATOM 995 C C . ALA A 1 127 ? -17.927 2.998 21.653 1.00 90.81 127 ALA A C 1
ATOM 997 O O . ALA A 1 127 ? -18.303 3.769 22.534 1.00 90.81 127 ALA A O 1
ATOM 998 N N . ARG A 1 128 ? -18.610 1.890 21.337 1.00 92.19 128 ARG A N 1
ATOM 999 C CA . ARG A 1 128 ? -19.864 1.461 21.976 1.00 92.19 128 ARG A CA 1
ATOM 1000 C C . ARG A 1 128 ? -19.629 0.326 22.966 1.00 92.19 128 ARG A C 1
ATOM 1002 O O . ARG A 1 128 ? -20.022 0.436 24.122 1.00 92.19 128 ARG A O 1
ATOM 1009 N N . ASP A 1 129 ? -18.993 -0.741 22.494 1.00 93.19 129 ASP A N 1
ATOM 1010 C CA . ASP A 1 129 ? -18.691 -1.958 23.235 1.00 93.19 129 ASP A CA 1
ATOM 1011 C C . ASP A 1 129 ? -17.356 -2.563 22.737 1.00 93.19 129 ASP A C 1
ATOM 1013 O O . ASP A 1 129 ? -17.274 -3.117 21.632 1.00 93.19 129 ASP A O 1
ATOM 1017 N N . PRO A 1 130 ? -16.289 -2.507 23.556 1.00 91.88 130 PRO A N 1
ATOM 1018 C CA . PRO A 1 130 ? -15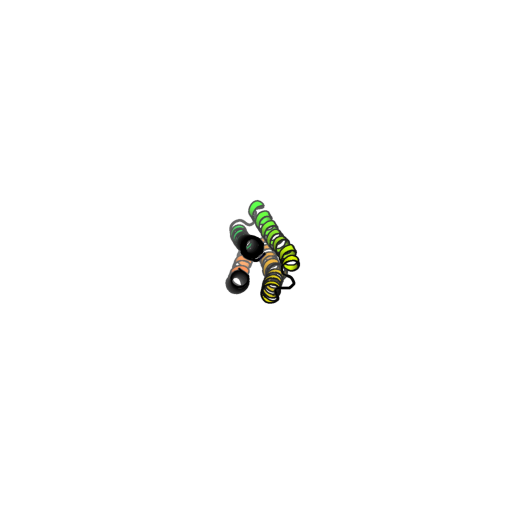.003 -3.111 23.218 1.00 91.88 130 PRO A CA 1
ATOM 1019 C C . PRO A 1 130 ? -15.063 -4.623 22.955 1.00 91.88 130 PRO A C 1
ATOM 1021 O O . PRO A 1 130 ? -14.282 -5.138 22.149 1.00 91.88 130 PRO A O 1
ATOM 1024 N N . ALA A 1 131 ? -15.980 -5.352 23.600 1.00 93.12 131 ALA A N 1
ATOM 1025 C CA . ALA A 1 131 ? -16.136 -6.787 23.383 1.00 93.12 131 ALA A CA 1
ATOM 1026 C C . ALA A 1 131 ? -16.736 -7.078 21.999 1.00 93.12 131 ALA A C 1
ATOM 1028 O O . ALA A 1 131 ? -16.252 -7.975 21.300 1.00 93.12 131 ALA A O 1
ATOM 1029 N N . GLU A 1 132 ? -17.727 -6.290 21.573 1.00 93.50 132 GLU A N 1
ATOM 1030 C CA . GLU A 1 132 ? -18.312 -6.363 20.229 1.00 93.50 132 GLU A CA 1
ATOM 1031 C C . GLU A 1 132 ? -17.256 -6.075 19.152 1.00 93.50 132 GLU A C 1
ATOM 1033 O O . GLU A 1 132 ? -17.106 -6.842 18.197 1.00 93.50 132 GLU A O 1
ATOM 1038 N N . ALA A 1 133 ? -16.454 -5.023 19.337 1.00 94.69 133 ALA A N 1
ATOM 1039 C CA . ALA A 1 133 ? -15.383 -4.658 18.409 1.00 94.69 133 ALA A CA 1
ATOM 1040 C C . ALA A 1 133 ? -14.355 -5.779 18.224 1.00 94.69 133 ALA A C 1
ATOM 1042 O O . ALA A 1 133 ? -13.924 -6.068 17.103 1.00 94.69 133 ALA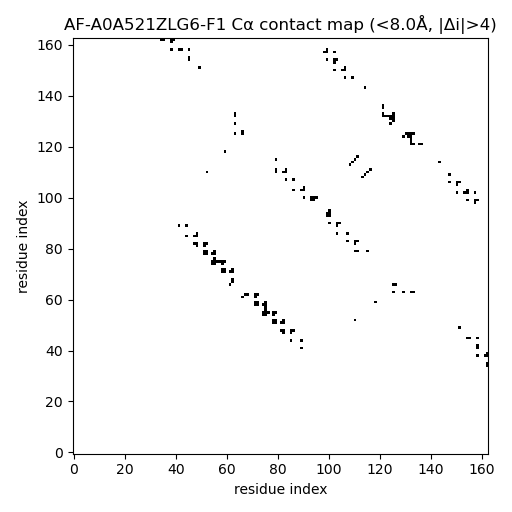 A O 1
ATOM 1043 N N . LEU A 1 134 ? -13.987 -6.447 19.320 1.00 94.25 134 LEU A N 1
ATOM 1044 C CA . LEU A 1 134 ? -13.062 -7.571 19.289 1.00 94.25 134 LEU A CA 1
ATOM 1045 C C . LEU A 1 134 ? -13.654 -8.779 18.552 1.00 94.25 134 LEU A C 1
ATOM 1047 O O . LEU A 1 134 ? -12.934 -9.440 17.799 1.00 94.25 134 LEU A O 1
ATOM 1051 N N . GLN A 1 135 ? -14.945 -9.072 18.739 1.00 94.31 135 GLN A N 1
ATOM 1052 C CA . GLN A 1 135 ? -15.626 -10.135 17.992 1.00 94.31 135 GLN A CA 1
ATOM 1053 C C . GLN A 1 135 ? -15.699 -9.814 16.498 1.00 94.31 135 GLN A C 1
ATOM 1055 O O . GLN A 1 135 ? -15.322 -10.656 15.681 1.00 94.31 135 GLN A O 1
ATOM 1060 N N . LEU A 1 136 ? -16.096 -8.588 16.143 1.00 93.94 136 LEU A N 1
ATOM 1061 C CA . LEU A 1 136 ? -16.144 -8.126 14.757 1.00 93.94 136 LEU A CA 1
ATOM 1062 C C . LEU A 1 136 ? -14.767 -8.222 14.090 1.00 93.94 136 LEU A C 1
ATOM 1064 O O . LEU A 1 136 ? -14.649 -8.719 12.967 1.00 93.94 136 LEU A O 1
ATOM 1068 N N . HIS A 1 137 ? -13.716 -7.796 14.797 1.00 95.00 137 HIS A N 1
ATOM 1069 C CA . HIS A 1 137 ? -12.353 -7.915 14.305 1.00 95.00 137 HIS A CA 1
ATOM 1070 C C . HIS A 1 137 ? -11.969 -9.383 14.092 1.00 95.00 137 HIS A C 1
ATOM 1072 O O . HIS A 1 137 ? -11.518 -9.744 13.009 1.00 95.00 137 HIS A O 1
ATOM 1078 N N . ARG A 1 138 ? -12.179 -10.259 15.083 1.00 93.44 138 ARG A N 1
ATOM 1079 C CA . ARG A 1 138 ? -11.848 -11.693 14.974 1.00 93.44 138 ARG A CA 1
ATOM 1080 C C . ARG A 1 138 ? -12.578 -12.387 13.825 1.00 93.44 138 ARG A C 1
ATOM 1082 O O . ARG A 1 138 ? -11.974 -13.230 13.171 1.00 93.44 138 ARG A O 1
ATOM 1089 N N . ALA A 1 139 ? -13.833 -12.024 13.572 1.00 93.38 139 ALA A N 1
ATOM 1090 C CA . ALA A 1 139 ? -14.654 -12.652 12.544 1.00 93.38 139 ALA A CA 1
ATOM 1091 C C . ALA A 1 139 ? -14.136 -12.399 11.118 1.00 93.38 139 ALA A C 1
ATOM 1093 O O . ALA A 1 139 ? -14.212 -13.294 10.283 1.00 93.38 139 ALA A O 1
ATOM 1094 N N . ARG A 1 140 ? -13.609 -11.199 10.833 1.00 92.56 140 ARG A N 1
ATOM 1095 C CA . ARG A 1 140 ? -13.240 -10.792 9.460 1.00 92.56 140 ARG A CA 1
ATOM 1096 C C . ARG A 1 140 ? -11.752 -10.544 9.237 1.00 92.56 140 ARG A C 1
ATOM 1098 O O . ARG A 1 140 ? -11.311 -10.535 8.090 1.00 92.56 140 ARG A O 1
ATOM 1105 N N . ALA A 1 141 ? -10.960 -10.354 10.293 1.00 90.94 141 ALA A N 1
ATOM 1106 C CA . ALA A 1 141 ? -9.551 -9.988 10.148 1.00 90.94 141 ALA A CA 1
ATOM 1107 C C . ALA A 1 141 ? -8.749 -11.035 9.368 1.00 90.94 141 ALA A C 1
ATOM 1109 O O . ALA A 1 141 ? -7.914 -10.653 8.557 1.00 90.94 141 ALA A O 1
ATOM 1110 N N . ALA A 1 142 ? -9.007 -12.330 9.574 1.00 93.50 142 ALA A N 1
ATOM 1111 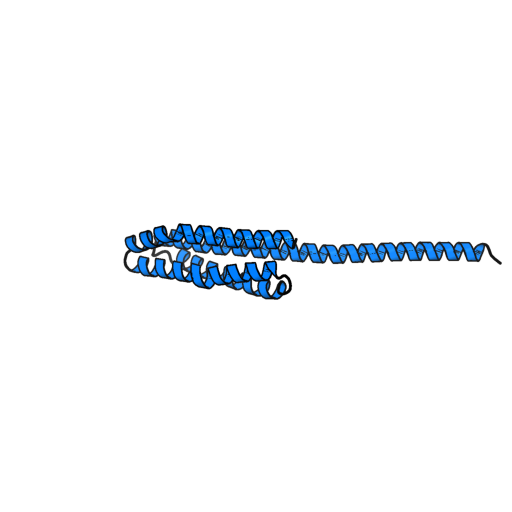C CA . ALA A 1 142 ? -8.287 -13.391 8.869 1.00 93.50 142 ALA A CA 1
ATOM 1112 C C . ALA A 1 142 ? -8.543 -13.356 7.351 1.00 93.50 142 ALA A C 1
ATOM 1114 O O . ALA A 1 142 ? -7.604 -13.431 6.564 1.00 93.50 142 ALA A O 1
ATOM 1115 N N . GLU A 1 143 ? -9.799 -13.174 6.940 1.00 94.25 143 GLU A N 1
ATOM 1116 C CA . GLU A 1 143 ? -10.185 -13.058 5.529 1.00 94.25 143 GLU A CA 1
ATOM 1117 C C . GLU A 1 143 ? -9.529 -11.835 4.868 1.00 94.25 143 GLU A C 1
ATOM 1119 O O . GLU A 1 143 ? -8.897 -11.947 3.818 1.00 94.25 143 GLU A O 1
ATOM 1124 N N . LEU A 1 144 ? -9.603 -10.673 5.524 1.00 94.12 144 LEU A N 1
ATOM 1125 C CA . LEU A 1 144 ? -8.982 -9.437 5.040 1.00 94.12 144 LEU A CA 1
ATOM 1126 C C . LEU A 1 144 ? -7.454 -9.535 4.982 1.00 94.12 144 LEU A C 1
ATOM 1128 O O . LEU A 1 144 ? -6.844 -9.020 4.048 1.00 94.12 144 LEU A O 1
ATOM 1132 N N . GLN A 1 145 ? -6.824 -10.207 5.948 1.00 94.00 145 GLN A N 1
ATOM 1133 C CA . GLN A 1 145 ? -5.381 -10.456 5.937 1.00 94.00 145 GLN A CA 1
ATOM 1134 C C . GLN A 1 145 ? -4.975 -11.338 4.757 1.00 94.00 145 GL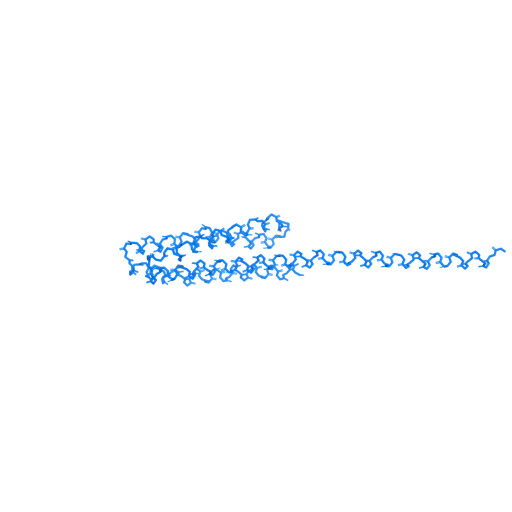N A C 1
ATOM 1136 O O . GLN A 1 145 ? -4.028 -10.993 4.054 1.00 94.00 145 GLN A O 1
ATOM 1141 N N . LEU A 1 146 ? -5.711 -12.421 4.497 1.00 96.12 146 LEU A N 1
ATOM 1142 C CA . LEU A 1 146 ? -5.463 -13.284 3.342 1.00 96.12 146 LEU A CA 1
ATOM 1143 C C . LEU A 1 146 ? -5.601 -12.510 2.031 1.00 96.12 146 LEU A C 1
ATOM 1145 O O . LEU A 1 146 ? -4.714 -12.587 1.181 1.00 96.12 146 LEU A O 1
ATOM 1149 N N . ARG A 1 147 ? -6.669 -11.715 1.892 1.00 96.44 147 ARG A N 1
ATOM 1150 C CA . ARG A 1 147 ? -6.900 -10.907 0.691 1.00 96.44 147 ARG A CA 1
ATOM 1151 C C . ARG A 1 147 ? -5.821 -9.846 0.492 1.00 96.44 147 ARG A C 1
ATOM 1153 O O . ARG A 1 147 ? -5.318 -9.681 -0.616 1.00 96.44 147 ARG A O 1
ATOM 1160 N N . ARG A 1 148 ? -5.416 -9.160 1.562 1.00 96.12 148 ARG A N 1
ATOM 1161 C CA . ARG A 1 148 ? -4.290 -8.218 1.541 1.00 96.12 148 ARG A CA 1
ATOM 1162 C C . ARG A 1 148 ? -3.016 -8.905 1.060 1.00 96.12 148 ARG A C 1
ATOM 1164 O O . ARG A 1 148 ? -2.331 -8.381 0.188 1.00 96.12 148 ARG A O 1
ATOM 1171 N N . ASP A 1 149 ? -2.683 -10.051 1.645 1.00 96.38 149 ASP A N 1
ATOM 1172 C CA . ASP A 1 149 ? -1.434 -10.751 1.355 1.00 96.38 149 ASP A CA 1
ATOM 1173 C C . ASP A 1 149 ? -1.420 -11.307 -0.075 1.00 96.38 149 ASP A C 1
ATOM 1175 O O . ASP A 1 149 ? -0.372 -11.315 -0.717 1.00 96.38 149 ASP A O 1
ATOM 1179 N N . GLU A 1 150 ? -2.576 -11.719 -0.601 1.00 97.44 150 GLU A N 1
ATOM 1180 C CA . GLU A 1 150 ? -2.763 -12.067 -2.011 1.00 97.44 150 GLU A CA 1
ATOM 1181 C C . GLU A 1 150 ? -2.493 -10.870 -2.931 1.00 97.44 150 GLU A C 1
ATOM 1183 O O . GLU A 1 150 ? -1.676 -10.981 -3.842 1.00 97.44 150 GLU A O 1
ATOM 1188 N N . LEU A 1 151 ? -3.114 -9.717 -2.667 1.00 97.19 151 LEU A N 1
ATOM 1189 C CA . LEU A 1 151 ? -2.961 -8.514 -3.491 1.00 97.19 151 LEU A CA 1
ATOM 1190 C C . LEU A 1 151 ? -1.539 -7.948 -3.453 1.00 97.19 151 LEU A C 1
ATOM 1192 O O . LEU A 1 151 ? -1.004 -7.541 -4.481 1.00 97.19 151 LEU A O 1
ATOM 1196 N N . LEU A 1 152 ? -0.904 -7.945 -2.279 1.00 95.56 152 LEU A N 1
ATOM 1197 C CA . LEU A 1 152 ? 0.493 -7.538 -2.144 1.00 95.56 152 LEU A CA 1
ATOM 1198 C C . LEU A 1 152 ? 1.427 -8.502 -2.880 1.00 95.56 152 LEU A C 1
ATOM 1200 O O . LEU A 1 152 ? 2.399 -8.057 -3.481 1.00 95.56 152 LEU A O 1
ATOM 1204 N N . ARG A 1 153 ? 1.137 -9.809 -2.854 1.00 96.56 153 ARG A N 1
ATOM 1205 C CA . ARG A 1 153 ? 1.913 -10.809 -3.595 1.00 96.56 153 ARG A CA 1
ATOM 1206 C C . ARG A 1 153 ? 1.741 -10.653 -5.103 1.00 96.56 153 ARG A C 1
ATOM 1208 O O . ARG A 1 153 ? 2.737 -10.753 -5.811 1.00 96.56 153 ARG A O 1
ATOM 1215 N N . ASP A 1 154 ? 0.523 -10.403 -5.585 1.00 96.44 154 ASP A N 1
ATOM 1216 C CA . ASP A 1 154 ? 0.285 -10.114 -7.002 1.00 96.44 154 ASP A CA 1
ATOM 1217 C C . ASP A 1 154 ? 1.059 -8.862 -7.421 1.00 96.44 154 ASP A C 1
ATOM 1219 O O . ASP A 1 154 ? 1.854 -8.936 -8.353 1.00 96.44 154 ASP A O 1
ATOM 1223 N N . LEU A 1 155 ? 0.951 -7.760 -6.667 1.00 95.19 155 LEU A N 1
ATOM 1224 C CA . LEU A 1 155 ? 1.723 -6.546 -6.939 1.00 95.19 155 LEU A CA 1
ATOM 1225 C C . LEU A 1 155 ? 3.230 -6.827 -6.994 1.00 95.19 155 LEU A C 1
ATOM 1227 O O . LEU A 1 155 ? 3.856 -6.492 -7.995 1.00 95.19 155 LEU A O 1
ATOM 1231 N N . SER A 1 156 ? 3.806 -7.475 -5.976 1.00 94.88 156 SER A N 1
ATOM 1232 C CA . SER A 1 156 ? 5.226 -7.853 -5.988 1.00 94.88 156 SER A CA 1
ATOM 1233 C C . SER A 1 156 ? 5.580 -8.695 -7.216 1.00 94.88 156 SER A C 1
ATOM 1235 O O . SER A 1 156 ? 6.546 -8.391 -7.902 1.00 94.88 156 SER A O 1
ATOM 1237 N N . GLY A 1 157 ? 4.751 -9.679 -7.574 1.00 94.88 157 GLY A N 1
ATOM 1238 C CA . GLY A 1 157 ? 4.980 -10.512 -8.752 1.00 94.88 157 GLY A CA 1
ATOM 1239 C C . GLY A 1 157 ? 4.857 -9.774 -10.092 1.00 94.88 157 GLY A C 1
ATOM 1240 O O . GLY A 1 157 ? 5.427 -10.234 -11.081 1.00 94.88 157 GLY A O 1
ATOM 1241 N N . GLN A 1 158 ? 4.110 -8.667 -10.169 1.00 94.94 158 GLN A N 1
ATOM 1242 C CA . GLN A 1 158 ? 4.108 -7.786 -11.345 1.00 94.94 158 GLN A CA 1
ATOM 1243 C C . GLN A 1 158 ? 5.349 -6.883 -11.365 1.00 94.94 158 GLN A C 1
ATOM 1245 O O . GLN A 1 158 ? 5.915 -6.667 -12.432 1.00 94.94 158 GLN A O 1
ATOM 1250 N N . ILE A 1 159 ? 5.790 -6.387 -10.202 1.00 92.75 159 ILE A N 1
ATOM 1251 C CA . ILE A 1 159 ? 7.013 -5.579 -10.068 1.00 92.75 159 ILE A CA 1
ATOM 1252 C C . ILE A 1 159 ? 8.237 -6.399 -10.489 1.00 92.75 159 ILE A C 1
ATOM 1254 O O . ILE A 1 159 ? 9.023 -5.929 -11.304 1.00 92.75 159 ILE A O 1
ATOM 1258 N N . ASP A 1 160 ? 8.346 -7.644 -10.023 1.00 90.62 160 ASP A N 1
ATOM 1259 C CA . ASP A 1 160 ? 9.457 -8.546 -10.355 1.00 90.62 160 ASP A CA 1
ATOM 1260 C C . ASP A 1 160 ? 9.504 -8.917 -11.845 1.00 90.62 160 ASP A C 1
ATOM 1262 O O . ASP A 1 160 ? 10.563 -9.240 -12.367 1.00 90.62 160 ASP A O 1
ATOM 1266 N N . ARG A 1 161 ? 8.358 -8.893 -12.540 1.00 89.25 161 ARG A N 1
ATOM 1267 C CA . ARG A 1 161 ? 8.283 -9.125 -13.995 1.00 89.25 161 ARG A CA 1
ATOM 1268 C C . ARG A 1 161 ? 8.613 -7.888 -14.824 1.00 89.25 161 ARG A C 1
ATOM 1270 O O . ARG A 1 161 ? 8.904 -8.024 -16.009 1.00 89.25 161 ARG A O 1
ATOM 1277 N N . PHE A 1 162 ? 8.481 -6.709 -14.229 1.00 85.50 162 PHE A N 1
ATOM 1278 C CA . PHE A 1 162 ? 8.821 -5.437 -14.854 1.00 85.50 162 PHE A CA 1
ATOM 1279 C C . PHE A 1 162 ? 10.310 -5.096 -14.690 1.00 85.50 162 PHE A C 1
ATOM 1281 O O . PHE A 1 162 ? 10.876 -4.428 -15.555 1.00 85.50 162 PHE A O 1
ATOM 1288 N N . ALA A 1 163 ? 10.907 -5.523 -13.571 1.00 74.81 163 ALA A N 1
ATOM 1289 C CA . ALA A 1 163 ? 12.332 -5.412 -13.270 1.00 74.81 163 ALA A CA 1
ATOM 1290 C C . ALA A 1 163 ? 13.203 -6.231 -14.233 1.00 74.81 163 ALA A C 1
ATOM 1292 O O . ALA A 1 163 ? 14.278 -5.703 -14.596 1.00 74.81 163 ALA A O 1
#

Sequence (163 aa):
MSIWRRIHATQITLIALLMLGCGLALWMQETRAGADRRSSELMRGGDRLRLNVLQASASLRALLLDPTNKVEEHRREEAEAEALRGIEPMLVAYRDEAGLLIALRNLKEFIGRDTSAFHKSVLQALARDPAEALQLHRARAAELQLRRDELLRDLSGQIDRFA

Foldseek 3Di:
DPDVVVVVVVVVVVVVVVVVVVVVVVVVVVVVVVLVVVLVVLVVLLVLLLVLVVLLVVLLVVCLVPVVPPVSVVSNVVSLVVNLVSLVVVCVVCVVLVQLNVLSVLLNCLSVPVVVVLSVVLSVCCVPPSVSSVVSCVVCVVVSVVSNVVSSVSNVVSSVVSD

Secondary structure (DSSP, 8-state):
--SHHHHHHHHHHHHHHHHHHHHHHHHHHHHHHHHHHHHHHHHHHHHHHHHHHHHHHHHHHHHHH-TT-HHHHHHHHHHHHHHHHHHHHHHHHTTT-HHHHHHHHHHHHIIIIIIHHHHHHHHHHHTT-HHHHHHHHHHHHHHHHHHHHHHHHHHHHHHHHH-

Radius of gyration: 26.8 Å; Cα contacts (8 Å, |Δi|>4): 109; chains: 1; bounding box: 68×23×81 Å

pLDDT: mean 90.54, std 8.79, range [49.78, 97.5]

Solvent-accessible surface area (backbone atoms only — not comparable to full-atom values): 8532 Å² total; per-residue (Å²): 142,67,63,72,65,47,54,51,49,54,52,51,52,51,52,52,52,50,50,51,51,50,53,52,50,53,52,52,49,55,55,47,53,56,48,54,50,51,33,55,50,50,52,54,48,51,52,51,38,54,49,20,55,50,45,23,59,48,23,51,55,49,34,76,76,40,79,83,45,60,66,38,54,50,50,21,54,49,20,51,50,48,30,53,60,59,46,54,59,49,50,64,76,36,58,88,40,62,65,50,35,50,33,51,50,54,45,46,49,42,46,69,49,54,48,49,48,49,54,50,52,34,52,58,31,42,78,76,37,58,68,58,17,51,50,57,42,66,74,44,48,62,61,53,49,51,53,49,54,50,43,54,48,49,36,51,57,36,50,65,72,70,90

Nearest PDB structures (foldseek):
  8wi5-assembly1_A  TM=2.684E-01  e=1.719E+00  Homo sapiens
  4tql-assembly2_B  TM=2.356E-01  e=8.814E+00  synthetic construct

Mean predicted aligned error: 7.9 Å